Protein AF-A0A6J7DJY7-F1 (afdb_monomer_lite)

Organism: NCBI:txid449393

Radius of gyration: 14.07 Å; chains: 1; bounding box: 28×35×35 Å

Sequence (84 aa):
MKSFLDAGVKLILGSDAPVAPLDPWHTIEMATARTADGRPAWHPEEALTRSQAIKASSRTTIDVGQPADLIFVGPDGVIPFIEL

InterPro domains:
  IPR013108 Amidohydrolase 3 [PF07969] (2-5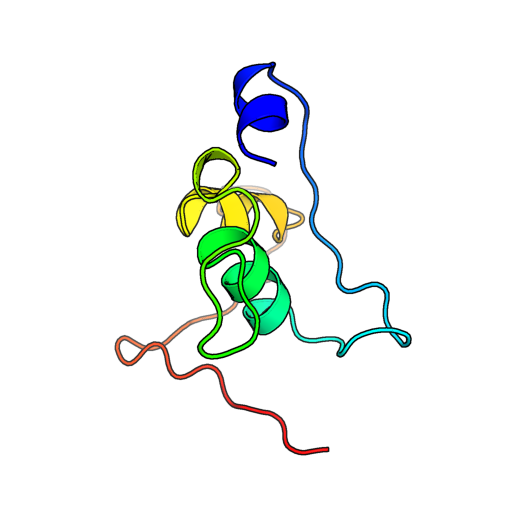9)
  IPR032466 Metal-dependent hydrolase [SSF51556] (2-54)

Foldseek 3Di:
DVVCVVVVHQAAWAQPPPVGDRDLVLRLCCLAQCDDDPDHHDPNVSHDDSVRSVVNHDPDDPDPPDDPPDDDADPVNPDDDPDD

Secondary structure (DSSP, 8-state):
-HHHHHTTPPP-----TTTS-S-HHHHHHHHHH--SSSSPPSSGGGPPPHHHHHHHH-SS-SSTTS--------TT--------

pLDDT: mean 89.15, std 15.4, range [30.66, 98.31]

Structure (mmCIF, N/CA/C/O backbone):
data_AF-A0A6J7DJY7-F1
#
_entry.id   AF-A0A6J7DJY7-F1
#
loop_
_atom_site.group_PDB
_atom_site.id
_atom_site.type_symbol
_atom_site.label_atom_id
_atom_site.label_alt_id
_atom_site.label_comp_id
_atom_site.label_asym_id
_atom_site.label_entity_id
_atom_site.label_seq_id
_atom_site.pdbx_PDB_ins_code
_atom_site.Cartn_x
_atom_site.Cartn_y
_atom_site.Cartn_z
_atom_site.occupancy
_atom_site.B_iso_or_equiv
_atom_site.auth_seq_id
_atom_site.auth_comp_id
_atom_site.auth_asym_id
_atom_site.auth_atom_id
_atom_site.pdbx_PDB_model_num
ATOM 1 N N . MET A 1 1 ? -3.253 3.668 -11.410 1.00 94.19 1 MET A N 1
ATOM 2 C CA . MET A 1 1 ? -3.773 3.723 -10.036 1.00 94.19 1 MET A CA 1
ATOM 3 C C . MET A 1 1 ? -3.730 5.137 -9.482 1.00 94.19 1 MET A C 1
ATOM 5 O O . MET A 1 1 ? -4.751 5.581 -8.967 1.00 94.19 1 MET A O 1
ATOM 9 N N . LYS A 1 2 ? -2.593 5.838 -9.564 1.00 97.31 2 LYS A N 1
ATOM 10 C CA . LYS A 1 2 ? -2.447 7.204 -9.052 1.00 97.31 2 LYS A CA 1
ATOM 11 C C . LYS A 1 2 ? -3.492 8.177 -9.607 1.00 97.31 2 LYS A C 1
ATOM 13 O O . LYS A 1 2 ? -4.076 8.920 -8.825 1.00 97.31 2 LYS A O 1
ATOM 18 N N . SER A 1 3 ? -3.804 8.101 -10.900 1.00 98.06 3 SER A N 1
ATOM 19 C CA . SER A 1 3 ? -4.823 8.954 -11.529 1.00 98.06 3 SER A CA 1
ATOM 20 C C . SER A 1 3 ? -6.219 8.796 -10.912 1.00 98.06 3 SER A C 1
ATOM 22 O O . SER A 1 3 ? -6.932 9.782 -10.746 1.00 98.06 3 SER A O 1
ATOM 24 N N . PHE A 1 4 ? -6.599 7.586 -10.487 1.00 97.81 4 PHE A N 1
ATOM 25 C CA . PHE A 1 4 ? -7.858 7.364 -9.769 1.00 97.81 4 PHE A CA 1
ATOM 26 C C . PHE A 1 4 ? -7.866 8.033 -8.396 1.00 97.81 4 PHE A C 1
ATOM 28 O O . PHE A 1 4 ? -8.845 8.689 -8.048 1.00 97.81 4 PHE A O 1
ATOM 35 N N . LEU A 1 5 ? -6.776 7.910 -7.633 1.00 97.06 5 LEU A N 1
ATOM 36 C CA . LEU A 1 5 ? -6.658 8.606 -6.349 1.00 97.06 5 LEU A CA 1
ATOM 37 C C . LEU A 1 5 ? -6.716 10.125 -6.529 1.00 97.06 5 LEU A C 1
ATOM 39 O O . LEU A 1 5 ? -7.382 10.802 -5.749 1.00 97.06 5 LEU A O 1
ATOM 43 N N . ASP A 1 6 ? -6.061 10.646 -7.565 1.00 97.62 6 ASP A N 1
ATOM 44 C CA . ASP A 1 6 ? -6.042 12.081 -7.868 1.00 97.62 6 ASP A CA 1
ATOM 45 C C . ASP A 1 6 ? -7.412 12.600 -8.310 1.00 97.62 6 ASP A C 1
ATOM 47 O O . ASP A 1 6 ? -7.774 13.734 -8.006 1.00 97.62 6 ASP A O 1
ATOM 51 N N . ALA A 1 7 ? -8.216 11.745 -8.940 1.00 98.31 7 ALA A N 1
ATOM 52 C CA . ALA A 1 7 ? -9.619 12.009 -9.237 1.00 98.31 7 ALA A CA 1
ATOM 53 C C . ALA A 1 7 ? -10.558 11.823 -8.023 1.00 98.31 7 ALA A C 1
ATOM 55 O O . ALA A 1 7 ? -11.773 11.954 -8.163 1.00 98.31 7 ALA A O 1
ATOM 56 N N . GLY A 1 8 ? -10.033 11.500 -6.834 1.00 97.69 8 GLY A N 1
ATOM 57 C CA . GLY A 1 8 ? -10.820 11.293 -5.614 1.00 97.69 8 GLY A CA 1
ATOM 58 C C . GLY A 1 8 ? -11.538 9.941 -5.539 1.00 97.69 8 GLY A C 1
ATOM 59 O O . GLY A 1 8 ? -12.380 9.736 -4.663 1.00 97.69 8 GLY A O 1
ATOM 60 N N . VAL A 1 9 ? -11.216 9.001 -6.429 1.00 97.94 9 VAL A N 1
ATOM 61 C CA . VAL A 1 9 ? -11.791 7.653 -6.412 1.00 97.94 9 VAL A CA 1
ATOM 62 C C . VAL A 1 9 ? -11.199 6.862 -5.247 1.00 97.94 9 VAL A C 1
ATOM 64 O O . VAL A 1 9 ? -9.983 6.801 -5.055 1.00 97.94 9 VAL A O 1
ATOM 67 N N . LYS A 1 10 ? -12.067 6.203 -4.473 1.00 95.06 10 LYS A N 1
ATOM 68 C CA . LYS A 1 10 ? -11.634 5.284 -3.419 1.00 95.06 10 LYS A CA 1
ATOM 69 C C . LYS A 1 10 ? -10.987 4.049 -4.047 1.00 95.06 10 LYS A C 1
ATOM 71 O O . LYS A 1 10 ? -11.641 3.312 -4.778 1.00 95.06 10 LYS A O 1
ATOM 76 N N . LEU A 1 11 ? -9.724 3.807 -3.710 1.00 95.88 11 LEU A N 1
ATOM 77 C CA . LEU A 1 11 ? -8.968 2.639 -4.151 1.00 95.88 11 LEU A CA 1
ATOM 78 C C . LEU A 1 11 ? -8.892 1.597 -3.032 1.00 95.88 11 LEU A C 1
ATOM 80 O O . LEU A 1 11 ? -8.595 1.950 -1.892 1.00 95.88 11 LEU A O 1
ATOM 84 N N . ILE A 1 12 ? -9.130 0.332 -3.380 1.00 96.19 12 ILE A N 1
ATOM 85 C CA . ILE A 1 12 ? -8.902 -0.835 -2.522 1.00 96.19 12 ILE A CA 1
ATOM 86 C C . ILE A 1 12 ? -8.084 -1.845 -3.323 1.00 96.19 12 ILE A C 1
ATOM 88 O O . ILE A 1 12 ? -8.417 -2.124 -4.475 1.00 96.19 12 ILE A O 1
ATOM 92 N N . LEU A 1 13 ? -7.010 -2.356 -2.727 1.00 95.88 13 LEU A N 1
ATOM 93 C CA . LEU A 1 13 ? -6.163 -3.382 -3.325 1.00 95.88 13 LEU A CA 1
ATOM 94 C C . LEU A 1 13 ? -6.561 -4.765 -2.799 1.00 95.88 13 LEU A C 1
ATOM 96 O O . LEU A 1 13 ? -6.950 -4.916 -1.643 1.00 95.88 13 LEU A O 1
ATOM 100 N N . GLY A 1 14 ? -6.444 -5.773 -3.657 1.00 93.44 14 GLY A N 1
ATOM 101 C CA . GLY A 1 14 ? -6.667 -7.175 -3.321 1.00 93.44 14 GLY A CA 1
ATOM 102 C C . GLY A 1 14 ? -5.774 -8.066 -4.177 1.00 93.44 14 GLY A C 1
ATOM 103 O O . GLY A 1 14 ? -5.352 -7.651 -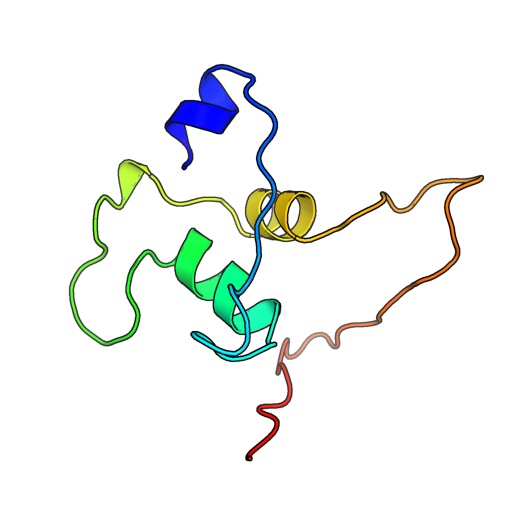5.255 1.00 93.44 14 GLY A O 1
ATOM 104 N N . SER A 1 15 ? -5.478 -9.269 -3.687 1.00 93.38 15 SER A N 1
ATOM 105 C CA . SER A 1 15 ? -4.575 -10.209 -4.362 1.00 93.38 15 SER A CA 1
ATOM 106 C C . SER A 1 15 ? -5.228 -11.011 -5.483 1.00 93.38 15 SER A C 1
ATOM 108 O O . SER A 1 15 ? -4.517 -11.588 -6.291 1.00 93.38 15 SER A O 1
ATOM 110 N N . ASP A 1 16 ? -6.560 -11.092 -5.518 1.00 94.19 16 ASP A N 1
ATOM 111 C CA . ASP A 1 16 ? -7.284 -12.039 -6.380 1.00 94.19 16 ASP A CA 1
ATOM 112 C C . ASP A 1 16 ? -6.911 -13.512 -6.103 1.00 94.19 16 ASP A C 1
ATOM 114 O O . ASP A 1 16 ? -6.811 -14.346 -6.999 1.00 94.19 16 ASP A O 1
ATOM 118 N N . ALA A 1 17 ? -6.653 -13.864 -4.839 1.00 93.88 17 ALA A N 1
ATOM 119 C CA . ALA A 1 17 ? -6.359 -15.248 -4.474 1.00 93.88 17 ALA A CA 1
ATOM 120 C C . ALA A 1 17 ? -7.530 -16.196 -4.833 1.00 93.88 17 ALA A C 1
ATOM 122 O O . ALA A 1 17 ? -8.690 -15.858 -4.580 1.00 93.88 17 ALA A O 1
ATOM 123 N N . PRO A 1 18 ? -7.245 -17.402 -5.369 1.00 94.88 18 PRO A N 1
ATOM 124 C CA . PRO A 1 18 ? -5.922 -18.028 -5.479 1.00 94.88 18 PRO A CA 1
ATOM 125 C C . PRO A 1 18 ? -5.166 -17.735 -6.791 1.00 94.88 18 PRO A C 1
ATOM 127 O O . PRO A 1 18 ? -4.135 -18.356 -7.028 1.00 94.88 18 PRO A O 1
ATOM 130 N N . VAL A 1 19 ? -5.659 -16.836 -7.654 1.00 95.69 19 VAL A N 1
ATOM 131 C CA . VAL A 1 19 ? -5.002 -16.495 -8.932 1.00 95.69 19 VAL A CA 1
ATOM 132 C C . VAL A 1 19 ? -3.629 -15.863 -8.691 1.00 95.69 19 VAL A C 1
ATOM 134 O O . VAL A 1 19 ? -2.677 -16.196 -9.396 1.00 95.69 19 VAL A O 1
ATOM 137 N N . ALA A 1 20 ? -3.508 -15.010 -7.669 1.00 89.88 20 ALA A N 1
ATOM 138 C CA . ALA A 1 20 ? -2.222 -14.555 -7.144 1.00 89.88 20 ALA A CA 1
ATOM 139 C C . ALA A 1 20 ? -2.045 -14.932 -5.658 1.00 89.88 20 ALA A C 1
ATOM 141 O O . ALA A 1 20 ? -3.032 -15.223 -4.969 1.00 89.88 20 ALA A O 1
ATOM 142 N N . PRO A 1 21 ? -0.799 -14.927 -5.139 1.00 89.50 21 PRO A N 1
ATOM 143 C CA . PRO A 1 21 ? -0.528 -15.229 -3.738 1.00 89.50 21 PRO A CA 1
ATOM 144 C C . PRO A 1 21 ? -1.348 -14.347 -2.794 1.00 89.50 21 PRO A C 1
ATOM 146 O O . PRO A 1 21 ? -1.481 -13.141 -3.012 1.00 89.50 21 PRO A O 1
ATOM 149 N N . LEU A 1 22 ? -1.862 -14.925 -1.705 1.00 92.75 22 LEU A N 1
ATOM 150 C CA . LEU A 1 22 ? -2.500 -14.170 -0.623 1.00 92.75 22 LEU A CA 1
ATOM 151 C C . LEU A 1 22 ? -1.434 -13.484 0.251 1.00 92.75 22 LEU A C 1
ATOM 153 O O . LEU A 1 22 ? -1.315 -13.756 1.441 1.00 92.75 22 LEU A O 1
ATOM 157 N N . ASP A 1 23 ? -0.648 -12.605 -0.368 1.00 90.56 23 ASP A N 1
ATOM 158 C CA . ASP A 1 23 ? 0.382 -11.799 0.277 1.00 90.56 23 ASP A CA 1
ATOM 159 C C . ASP A 1 23 ? 0.100 -10.298 0.041 1.00 90.56 23 ASP A C 1
ATOM 161 O O . ASP A 1 23 ? 0.240 -9.789 -1.085 1.00 90.56 23 ASP A O 1
ATOM 165 N N . PRO A 1 24 ? -0.322 -9.554 1.083 1.00 90.50 24 PRO A N 1
ATOM 166 C CA . PRO A 1 24 ? -0.602 -8.128 0.956 1.00 90.50 24 PRO A CA 1
ATOM 167 C C . PRO A 1 24 ? 0.656 -7.310 0.649 1.00 90.50 24 PRO A C 1
ATOM 169 O O . PRO A 1 24 ? 0.555 -6.257 0.017 1.00 90.50 24 PRO A O 1
ATOM 172 N N . TRP A 1 25 ? 1.834 -7.775 1.060 1.00 90.50 25 TRP A N 1
ATOM 173 C CA . TRP A 1 25 ? 3.081 -7.057 0.841 1.00 90.50 25 TRP A CA 1
ATOM 174 C C . TRP A 1 25 ? 3.520 -7.120 -0.612 1.00 90.50 25 TRP A C 1
ATOM 176 O O . TRP A 1 25 ? 3.849 -6.080 -1.177 1.00 90.50 25 TRP A O 1
ATOM 186 N N . HIS A 1 26 ? 3.404 -8.291 -1.242 1.00 91.56 26 HIS A N 1
ATOM 187 C CA . HIS A 1 26 ? 3.581 -8.431 -2.684 1.00 91.56 26 HIS A CA 1
ATOM 188 C C . HIS A 1 26 ? 2.649 -7.484 -3.457 1.00 91.56 26 HIS A C 1
ATOM 190 O O . HIS A 1 26 ? 3.084 -6.750 -4.344 1.00 91.56 26 HIS A O 1
ATOM 196 N N . THR A 1 27 ? 1.372 -7.420 -3.066 1.00 93.88 27 THR A N 1
ATOM 197 C CA . THR A 1 27 ? 0.389 -6.512 -3.686 1.00 93.88 27 THR A CA 1
ATOM 198 C C . THR A 1 27 ? 0.795 -5.037 -3.538 1.00 93.88 27 THR A C 1
ATOM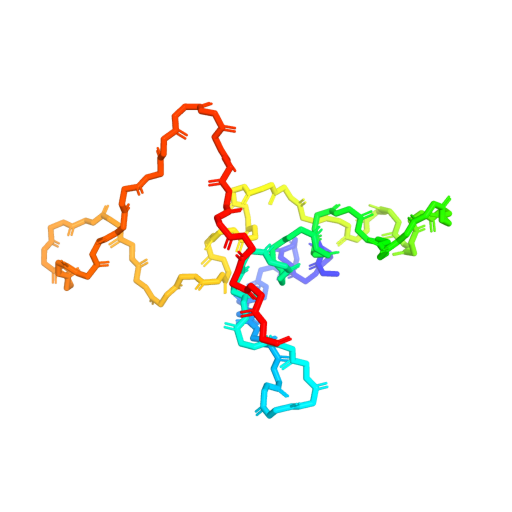 200 O O . THR A 1 27 ? 0.716 -4.265 -4.498 1.00 93.88 27 THR A O 1
ATOM 203 N N . ILE A 1 28 ? 1.257 -4.637 -2.347 1.00 94.88 28 ILE A N 1
ATOM 204 C CA . ILE A 1 28 ? 1.755 -3.281 -2.071 1.00 94.88 28 ILE A CA 1
ATOM 205 C C . ILE A 1 28 ? 2.987 -2.977 -2.927 1.00 94.88 28 ILE A C 1
ATOM 207 O O . ILE A 1 28 ? 3.043 -1.918 -3.553 1.00 94.88 28 ILE A O 1
ATOM 211 N N . GLU A 1 29 ? 3.950 -3.894 -2.991 1.00 93.56 29 GLU A N 1
ATOM 212 C CA . GLU A 1 29 ? 5.173 -3.714 -3.767 1.00 93.56 29 GLU A CA 1
ATOM 213 C C . GLU A 1 29 ? 4.856 -3.514 -5.248 1.00 93.56 29 GLU A C 1
ATOM 215 O O . GLU A 1 29 ? 5.258 -2.502 -5.817 1.00 93.56 29 GLU A O 1
ATOM 220 N N . MET A 1 30 ? 4.013 -4.360 -5.843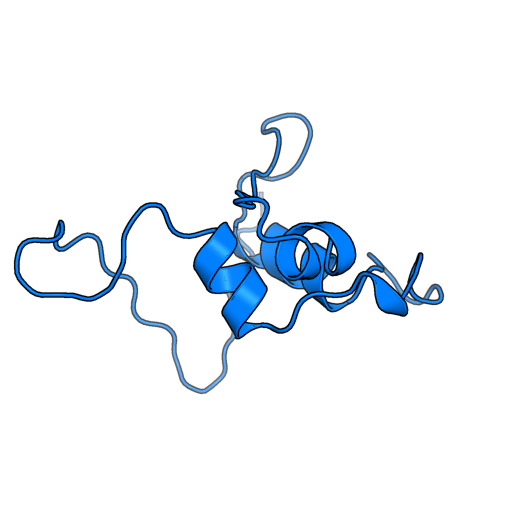 1.00 94.69 30 MET A N 1
ATOM 221 C CA . MET A 1 30 ? 3.602 -4.220 -7.245 1.00 94.69 30 MET A CA 1
ATOM 222 C C . MET A 1 30 ? 2.872 -2.897 -7.527 1.00 94.69 30 MET A C 1
ATOM 224 O O . MET A 1 30 ? 3.078 -2.281 -8.577 1.00 94.69 30 MET A O 1
ATOM 228 N N . ALA A 1 31 ? 2.051 -2.412 -6.589 1.00 96.44 31 ALA A N 1
ATOM 229 C CA . ALA A 1 31 ? 1.364 -1.127 -6.727 1.00 96.44 31 ALA A CA 1
ATOM 230 C C . ALA A 1 31 ? 2.326 0.078 -6.688 1.00 96.44 31 ALA A C 1
ATOM 232 O O . ALA A 1 31 ? 2.037 1.116 -7.294 1.00 96.44 31 ALA A O 1
ATOM 233 N N . THR A 1 32 ? 3.460 -0.056 -5.995 1.00 97.12 32 THR A N 1
ATOM 234 C CA . THR A 1 32 ? 4.492 0.989 -5.887 1.00 97.12 32 THR A CA 1
ATOM 235 C C . THR A 1 32 ? 5.560 0.904 -6.980 1.00 97.12 32 THR A C 1
ATOM 237 O O . THR A 1 32 ? 5.848 1.904 -7.627 1.00 97.12 32 THR A O 1
ATOM 240 N N . ALA A 1 33 ? 6.123 -0.280 -7.226 1.00 96.19 33 ALA A N 1
ATOM 241 C CA . ALA A 1 33 ? 7.219 -0.500 -8.165 1.00 96.19 33 ALA A CA 1
ATOM 242 C C . ALA A 1 33 ? 6.735 -0.570 -9.615 1.00 96.19 33 ALA A C 1
ATOM 244 O O . ALA A 1 33 ? 7.486 -0.250 -10.534 1.00 96.19 33 ALA A O 1
ATOM 245 N N . ARG A 1 34 ? 5.474 -0.984 -9.827 1.00 95.56 34 ARG A N 1
ATOM 246 C CA . ARG A 1 34 ? 4.859 -1.139 -11.155 1.00 95.56 34 ARG A CA 1
ATOM 247 C C . ARG A 1 34 ? 5.627 -2.099 -12.074 1.00 95.56 34 ARG A C 1
ATOM 249 O O . ARG A 1 34 ? 5.475 -2.047 -13.290 1.00 95.56 34 ARG A O 1
ATOM 256 N N . THR A 1 35 ? 6.425 -2.992 -11.498 1.00 94.50 35 THR A N 1
ATOM 257 C CA . THR A 1 35 ? 7.140 -4.084 -12.165 1.00 94.50 35 THR A CA 1
ATOM 258 C C . THR A 1 35 ? 7.261 -5.257 -11.196 1.00 94.50 35 THR A C 1
ATOM 260 O O . THR A 1 35 ? 7.279 -5.043 -9.986 1.00 94.50 35 THR A O 1
ATOM 263 N N . ALA A 1 36 ? 7.323 -6.475 -11.732 1.00 88.38 36 ALA A N 1
ATOM 264 C CA . ALA A 1 36 ? 7.463 -7.713 -10.960 1.00 88.38 36 ALA A CA 1
ATOM 265 C C . ALA A 1 36 ? 8.884 -8.298 -11.007 1.00 88.38 36 ALA A C 1
ATOM 267 O O . ALA A 1 36 ? 9.171 -9.290 -10.346 1.00 88.38 36 ALA A O 1
ATOM 268 N N . ASP A 1 37 ? 9.763 -7.717 -11.820 1.00 88.50 37 ASP A N 1
ATOM 269 C CA . ASP A 1 37 ? 11.120 -8.196 -12.057 1.00 88.50 37 ASP A CA 1
ATOM 270 C C . ASP A 1 37 ? 12.008 -7.030 -12.533 1.00 88.50 37 ASP A C 1
ATOM 272 O O . ASP A 1 37 ? 11.677 -5.858 -12.353 1.00 88.50 37 ASP A O 1
ATOM 276 N N . GLY A 1 38 ? 13.151 -7.336 -13.149 1.00 91.00 38 GLY A N 1
ATOM 277 C CA . GLY A 1 38 ? 14.087 -6.331 -1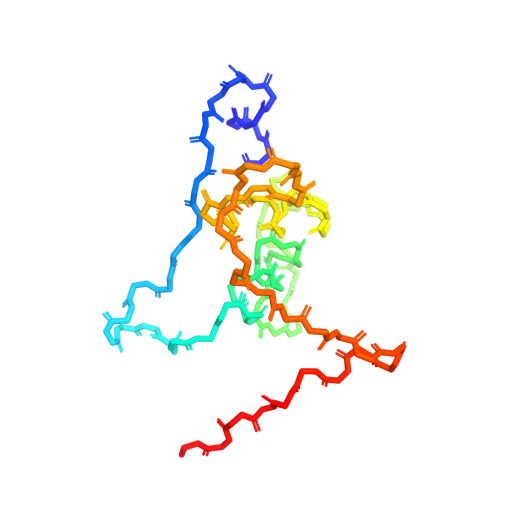3.656 1.00 91.00 38 GLY A CA 1
ATOM 278 C C . GLY A 1 38 ? 13.593 -5.511 -14.856 1.00 91.00 38 GLY A C 1
ATOM 279 O O . GLY A 1 38 ? 14.346 -4.675 -15.356 1.00 91.00 38 GLY A O 1
ATOM 280 N N . ARG A 1 39 ? 12.375 -5.738 -15.366 1.00 95.06 39 ARG A N 1
ATOM 281 C CA . ARG A 1 39 ? 11.811 -4.924 -16.450 1.00 95.06 39 ARG A CA 1
ATOM 282 C C . ARG A 1 39 ? 11.502 -3.500 -15.975 1.00 95.06 39 ARG A C 1
ATOM 284 O O . ARG A 1 39 ? 11.199 -3.291 -14.798 1.00 95.06 39 ARG A O 1
ATOM 291 N N . PRO A 1 40 ? 11.509 -2.514 -16.894 1.00 96.56 40 PRO A N 1
ATOM 292 C CA . PRO A 1 40 ? 11.024 -1.175 -16.592 1.00 96.56 40 PRO A CA 1
ATOM 293 C C . PRO A 1 40 ? 9.587 -1.187 -16.061 1.00 96.56 40 PRO A C 1
ATOM 295 O O . PRO A 1 40 ? 8.753 -1.975 -16.510 1.00 96.56 40 PRO A O 1
ATOM 298 N N . ALA A 1 41 ? 9.302 -0.265 -15.143 1.00 97.50 41 ALA A N 1
ATOM 299 C CA . ALA A 1 41 ? 7.970 -0.048 -14.597 1.00 97.50 41 ALA A CA 1
ATOM 300 C C . ALA A 1 41 ? 6.921 0.181 -15.702 1.00 97.50 41 ALA A C 1
ATOM 302 O O . ALA A 1 41 ? 7.103 1.007 -16.597 1.00 97.50 41 ALA A O 1
ATOM 303 N N . TRP A 1 42 ? 5.794 -0.521 -15.605 1.00 95.94 42 TRP A N 1
ATOM 304 C CA . TRP A 1 42 ? 4.635 -0.360 -16.476 1.00 95.94 42 TRP A CA 1
ATOM 305 C C . TRP A 1 42 ? 3.757 0.804 -16.000 1.00 95.94 42 TRP A C 1
ATOM 307 O O . TRP A 1 42 ? 3.082 0.710 -14.963 1.00 95.94 42 TRP A O 1
ATOM 317 N N . HIS A 1 43 ? 3.733 1.890 -16.777 1.00 97.69 43 HIS A N 1
ATOM 318 C CA . HIS A 1 43 ? 3.137 3.175 -16.386 1.00 97.69 43 HIS A CA 1
ATOM 319 C C . HIS A 1 43 ? 3.679 3.653 -15.027 1.00 97.69 43 HIS A C 1
ATOM 321 O O . HIS A 1 43 ? 2.965 3.575 -14.019 1.00 97.69 43 HIS A O 1
ATOM 327 N N . PRO A 1 44 ? 4.951 4.090 -14.953 1.00 97.38 44 PRO A N 1
ATOM 328 C CA . PRO A 1 44 ? 5.549 4.577 -13.708 1.00 97.38 44 PRO A CA 1
ATOM 329 C C . PRO A 1 44 ? 4.787 5.767 -13.105 1.00 97.38 44 PRO A C 1
ATOM 331 O O . PRO A 1 44 ? 4.723 5.902 -11.888 1.00 97.38 44 PRO A O 1
ATOM 334 N N . GLU A 1 45 ? 4.150 6.594 -13.931 1.00 98.19 45 GLU A N 1
ATOM 335 C CA . GLU A 1 45 ? 3.272 7.690 -13.513 1.00 98.19 45 GLU A CA 1
ATOM 336 C C . GLU A 1 45 ? 2.037 7.217 -12.730 1.00 98.19 45 GLU A C 1
ATOM 338 O O . GLU A 1 45 ? 1.448 7.978 -11.965 1.00 98.19 45 GLU A O 1
ATOM 343 N N . GLU A 1 46 ? 1.659 5.946 -12.882 1.00 98.12 46 GLU A N 1
ATOM 344 C CA . GLU A 1 46 ? 0.536 5.336 -12.179 1.00 98.12 46 GLU A CA 1
ATOM 345 C C . GLU A 1 46 ? 0.925 4.677 -10.848 1.00 98.12 46 GLU A C 1
ATOM 347 O O . GLU A 1 46 ? 0.043 4.108 -10.189 1.00 98.12 46 GLU A O 1
ATOM 352 N N . ALA A 1 47 ? 2.202 4.755 -10.452 1.00 98.19 47 ALA A N 1
ATOM 353 C CA . ALA A 1 47 ? 2.723 4.244 -9.189 1.00 98.19 47 ALA A CA 1
ATOM 354 C C . ALA A 1 47 ? 2.101 4.938 -7.970 1.00 98.19 47 ALA A C 1
ATOM 356 O O . ALA A 1 47 ? 1.918 6.158 -7.929 1.00 98.19 47 ALA A O 1
ATOM 357 N N . LEU A 1 48 ? 1.810 4.147 -6.940 1.00 98.25 48 LEU A N 1
ATOM 358 C CA . LEU A 1 48 ? 1.421 4.667 -5.633 1.00 98.25 48 LEU A CA 1
ATOM 359 C C . LEU A 1 48 ? 2.654 4.945 -4.774 1.00 98.25 48 LEU A C 1
ATOM 361 O O . LEU A 1 48 ? 3.675 4.270 -4.885 1.00 98.25 48 LEU A O 1
ATOM 365 N N . THR A 1 49 ? 2.540 5.880 -3.832 1.00 96.81 49 THR A N 1
ATOM 366 C CA . THR A 1 49 ? 3.481 5.906 -2.705 1.00 96.81 49 THR A CA 1
ATOM 367 C C . THR A 1 49 ? 3.218 4.712 -1.785 1.00 96.81 49 THR A C 1
ATOM 369 O O . THR A 1 49 ? 2.094 4.210 -1.705 1.00 96.81 49 THR A O 1
ATOM 372 N N . ARG A 1 50 ? 4.222 4.286 -1.007 1.00 93.75 50 ARG A N 1
ATOM 373 C CA . ARG A 1 50 ? 4.054 3.196 -0.026 1.00 93.75 50 ARG A CA 1
ATOM 374 C C . ARG A 1 50 ? 2.904 3.460 0.953 1.00 93.75 50 ARG A C 1
ATOM 376 O O . ARG A 1 50 ? 2.132 2.558 1.248 1.00 93.75 50 ARG A O 1
ATOM 383 N N . SER A 1 51 ? 2.749 4.705 1.408 1.00 94.19 51 SER A N 1
ATOM 384 C CA . SER A 1 51 ? 1.647 5.106 2.296 1.00 94.19 51 SER A CA 1
ATOM 385 C C . SER A 1 51 ? 0.277 4.977 1.618 1.00 94.19 51 SER A C 1
ATOM 387 O O . SER A 1 51 ? -0.665 4.458 2.216 1.00 94.19 51 SER A O 1
ATOM 389 N N . GLN A 1 52 ? 0.165 5.373 0.344 1.00 97.25 52 GLN A N 1
ATOM 390 C CA . GLN A 1 52 ? -1.066 5.201 -0.435 1.00 97.25 52 GLN A CA 1
ATOM 391 C C . GLN A 1 52 ? -1.414 3.724 -0.636 1.00 97.25 52 GLN A C 1
ATOM 393 O O . GLN A 1 52 ? -2.572 3.352 -0.463 1.00 97.25 52 GLN A O 1
ATOM 398 N N . ALA A 1 53 ? -0.424 2.890 -0.959 1.00 96.88 53 ALA A N 1
ATOM 399 C CA . ALA A 1 53 ? -0.619 1.455 -1.130 1.00 96.88 53 ALA A CA 1
ATOM 400 C C . ALA A 1 53 ? -1.037 0.775 0.184 1.00 96.88 53 ALA A C 1
ATOM 402 O O . ALA A 1 53 ? -2.030 0.057 0.194 1.00 96.88 53 ALA A O 1
ATOM 403 N N . ILE A 1 54 ? -0.376 1.075 1.311 1.00 94.50 54 ILE A N 1
ATOM 404 C CA . ILE A 1 54 ? -0.777 0.569 2.637 1.00 94.50 54 ILE A CA 1
ATOM 405 C C . ILE A 1 54 ? -2.211 0.991 2.961 1.00 94.50 54 ILE A C 1
ATOM 407 O O . ILE A 1 54 ? -3.023 0.161 3.352 1.00 94.50 54 ILE A O 1
ATOM 411 N N . LYS A 1 55 ? -2.559 2.267 2.753 1.00 95.25 55 LYS A N 1
ATOM 412 C CA . LYS A 1 55 ? -3.923 2.751 2.994 1.00 95.25 55 LYS A CA 1
ATOM 413 C C . LYS A 1 55 ? -4.957 2.024 2.128 1.00 95.25 55 LYS A C 1
ATOM 415 O O . LYS A 1 55 ? -6.050 1.755 2.612 1.00 95.25 55 LYS A O 1
ATOM 420 N N . ALA A 1 56 ? -4.626 1.718 0.875 1.00 96.75 56 ALA A N 1
ATOM 421 C CA . ALA A 1 56 ? -5.509 0.997 -0.040 1.00 96.75 56 ALA A CA 1
ATOM 422 C C . ALA A 1 56 ? -5.586 -0.516 0.253 1.00 96.75 56 ALA A C 1
ATOM 424 O O . ALA A 1 56 ? -6.571 -1.148 -0.120 1.00 96.75 56 ALA A O 1
ATOM 425 N N . SER A 1 57 ? -4.591 -1.090 0.934 1.00 95.56 57 SER A N 1
ATOM 426 C CA . SER A 1 57 ? -4.579 -2.492 1.384 1.00 95.56 57 SER A CA 1
ATOM 427 C C . SER A 1 57 ? -5.137 -2.694 2.800 1.00 95.56 57 SER A C 1
ATOM 429 O O . SER A 1 57 ? -5.304 -3.831 3.236 1.00 95.56 57 SER A O 1
ATOM 431 N N . SER A 1 58 ? -5.440 -1.617 3.527 1.00 94.25 58 SER A N 1
ATOM 432 C CA . SER A 1 58 ? -5.988 -1.671 4.885 1.00 94.25 58 SER A CA 1
ATOM 433 C C . SER A 1 58 ? -7.498 -1.448 4.892 1.00 94.25 58 SER A C 1
ATOM 435 O O . SER A 1 58 ? -8.016 -0.493 4.316 1.00 94.25 58 SER A O 1
ATOM 437 N N . ARG A 1 59 ? -8.222 -2.314 5.608 1.00 92.56 59 ARG A N 1
ATOM 438 C CA . ARG A 1 59 ? -9.682 -2.204 5.779 1.00 92.56 59 ARG A CA 1
ATOM 439 C C . ARG A 1 59 ? -10.084 -1.012 6.656 1.00 92.56 59 ARG A C 1
ATOM 441 O O . ARG A 1 59 ? -11.127 -0.405 6.421 1.00 92.56 59 ARG A O 1
ATOM 448 N N . THR A 1 60 ? -9.279 -0.707 7.669 1.00 93.75 60 THR A N 1
ATOM 449 C CA . THR A 1 60 ? -9.535 0.309 8.701 1.00 93.75 60 THR A CA 1
ATOM 450 C C . THR A 1 60 ? -8.297 1.182 8.918 1.00 93.75 60 THR A C 1
ATOM 452 O O . THR A 1 60 ? -7.225 0.920 8.368 1.00 93.75 60 THR A O 1
ATOM 455 N N . THR A 1 61 ? -8.450 2.255 9.693 1.00 93.25 61 THR A N 1
ATOM 456 C CA . THR A 1 61 ? -7.356 3.148 10.099 1.00 93.25 61 THR A CA 1
ATOM 457 C C . THR A 1 61 ? -6.932 2.879 11.539 1.00 93.25 61 THR A C 1
ATOM 459 O O . THR A 1 61 ? -7.679 2.289 12.316 1.00 93.25 61 THR A O 1
ATOM 462 N N . ILE A 1 62 ? -5.740 3.348 11.908 1.00 93.69 62 ILE A N 1
ATOM 463 C CA . ILE A 1 62 ? -5.297 3.370 13.305 1.00 93.69 62 ILE A CA 1
ATOM 464 C C . ILE A 1 62 ? -5.914 4.609 13.959 1.00 93.69 62 ILE A C 1
ATOM 466 O O . ILE A 1 62 ? -5.398 5.712 13.800 1.00 93.69 62 ILE A O 1
ATOM 470 N N . ASP A 1 63 ? -7.050 4.423 14.628 1.00 96.06 63 ASP A N 1
ATOM 471 C CA . ASP A 1 63 ? -7.775 5.478 15.341 1.00 96.06 63 ASP A CA 1
ATOM 472 C C . ASP A 1 63 ? -8.616 4.883 16.486 1.00 96.06 63 ASP A C 1
ATOM 474 O O . ASP A 1 63 ? -8.908 3.682 16.513 1.00 96.06 63 ASP A O 1
ATOM 478 N N . VAL A 1 64 ? -9.027 5.722 17.432 1.00 97.12 64 VAL A N 1
ATOM 479 C CA . VAL A 1 64 ? -9.913 5.345 18.534 1.00 97.12 64 VAL A CA 1
ATOM 480 C C . VAL A 1 64 ? -11.261 4.879 17.979 1.00 97.12 64 VAL A C 1
ATOM 482 O O . VAL A 1 64 ? -11.871 5.518 17.125 1.00 97.12 64 VAL A O 1
ATOM 485 N N . GLY A 1 65 ? -11.744 3.742 18.485 1.00 97.31 65 GLY A N 1
ATOM 486 C CA . GLY A 1 65 ? -13.015 3.147 18.066 1.00 97.31 65 GLY A CA 1
ATOM 487 C C . GLY A 1 65 ? -12.931 2.255 16.822 1.00 97.31 65 GLY A C 1
ATOM 488 O O . GLY A 1 65 ? -13.941 1.658 16.455 1.00 97.31 65 GLY A O 1
ATOM 489 N N . GLN A 1 66 ? -11.759 2.119 16.192 1.00 97.81 66 GLN A N 1
ATOM 490 C CA . GLN A 1 66 ? -11.526 1.107 15.155 1.00 97.81 66 GLN A CA 1
ATOM 491 C C . GLN A 1 66 ? -11.168 -0.259 15.774 1.00 97.81 66 GLN A C 1
ATOM 493 O O . GLN A 1 66 ? -10.689 -0.311 16.911 1.00 97.81 66 GLN A O 1
ATOM 498 N N . PRO A 1 67 ? -11.375 -1.378 15.049 1.00 97.19 67 PRO A N 1
ATOM 499 C CA . PRO A 1 67 ? -10.901 -2.692 15.476 1.00 97.19 67 PRO A CA 1
ATOM 500 C C . PRO A 1 67 ? -9.395 -2.696 15.764 1.00 97.19 67 PRO A C 1
ATOM 502 O O . PRO A 1 67 ? -8.611 -2.151 14.987 1.00 97.19 67 PRO A O 1
ATOM 505 N N . ALA A 1 68 ? -8.988 -3.367 16.843 1.00 95.69 68 ALA A N 1
ATOM 506 C CA . ALA A 1 68 ? -7.587 -3.515 17.245 1.00 95.69 68 ALA A CA 1
ATOM 507 C C . ALA A 1 68 ? -6.852 -4.635 16.471 1.00 95.69 68 ALA A C 1
ATOM 509 O O . ALA A 1 68 ? -6.005 -5.332 17.029 1.00 95.69 68 ALA A O 1
ATOM 510 N N . ASP A 1 69 ? -7.172 -4.798 15.184 1.00 95.00 69 ASP A N 1
ATOM 511 C CA . ASP A 1 69 ? -6.525 -5.748 14.274 1.00 95.00 69 ASP A CA 1
ATOM 512 C C . ASP A 1 69 ? -5.216 -5.123 13.767 1.00 95.00 69 ASP A C 1
ATOM 514 O O . ASP A 1 69 ? -5.171 -4.487 12.712 1.00 95.00 69 ASP A O 1
ATOM 518 N N . LEU A 1 70 ? -4.157 -5.225 14.569 1.00 91.12 70 LEU A N 1
ATOM 519 C CA . LEU A 1 70 ? -2.889 -4.536 14.332 1.00 91.12 70 LEU A CA 1
ATOM 520 C C . LEU A 1 70 ? -1.769 -5.523 13.998 1.00 91.12 70 LEU A C 1
ATOM 522 O O . LEU A 1 70 ? -1.676 -6.600 14.584 1.00 91.12 70 LEU A O 1
ATOM 526 N N . ILE A 1 71 ? -0.873 -5.109 13.102 1.00 88.44 71 ILE A N 1
ATOM 527 C CA . ILE A 1 71 ? 0.389 -5.801 12.820 1.00 88.44 71 ILE A CA 1
ATOM 528 C C . ILE A 1 71 ? 1.558 -4.866 13.131 1.00 88.44 71 ILE A C 1
ATOM 530 O O . ILE A 1 71 ? 1.508 -3.673 12.829 1.00 88.44 71 ILE A O 1
ATOM 534 N N . PHE A 1 72 ? 2.614 -5.405 13.734 1.00 86.88 72 PHE A N 1
ATOM 535 C CA . PHE A 1 72 ? 3.874 -4.694 13.928 1.00 86.88 72 PHE A CA 1
ATOM 536 C C . PHE A 1 72 ? 4.867 -5.118 12.847 1.00 86.88 72 PHE A C 1
ATOM 538 O O . PHE A 1 72 ? 4.992 -6.304 12.551 1.00 86.88 72 PHE A O 1
ATOM 545 N N . VAL A 1 73 ? 5.574 -4.147 12.271 1.00 83.31 73 VAL A N 1
ATOM 546 C CA . VAL A 1 73 ? 6.586 -4.380 11.236 1.00 83.31 73 VAL A CA 1
ATOM 547 C C . VAL A 1 73 ? 7.916 -3.842 11.745 1.00 83.31 73 VAL A C 1
ATOM 549 O O . VAL A 1 73 ? 7.999 -2.680 12.147 1.00 83.31 73 VAL A O 1
ATOM 552 N N . GLY A 1 74 ? 8.937 -4.699 11.745 1.00 80.56 74 GLY A N 1
ATOM 553 C CA . GLY A 1 74 ? 10.284 -4.356 12.190 1.00 80.56 74 GLY A CA 1
ATOM 554 C C . GLY A 1 74 ? 10.976 -3.307 11.302 1.00 80.56 74 GLY A C 1
ATOM 555 O O . GLY A 1 74 ? 10.558 -3.070 10.165 1.00 80.56 74 GLY A O 1
ATOM 556 N N . PRO A 1 75 ? 12.039 -2.660 11.815 1.00 69.50 75 PRO A N 1
ATOM 557 C CA . PRO A 1 75 ? 12.772 -1.597 11.118 1.00 69.50 75 PRO A CA 1
ATOM 558 C C . PRO A 1 75 ? 13.534 -2.077 9.872 1.00 69.50 75 PRO A C 1
ATOM 560 O O . PRO A 1 75 ? 13.808 -1.282 8.978 1.00 69.50 75 PRO A O 1
ATOM 563 N N . ASP A 1 76 ? 13.854 -3.364 9.804 1.00 64.50 76 ASP A N 1
ATOM 564 C CA . ASP A 1 76 ? 14.438 -4.054 8.656 1.00 64.50 76 ASP A CA 1
ATOM 565 C C . ASP A 1 76 ? 13.422 -4.314 7.536 1.00 64.50 76 ASP A C 1
ATOM 567 O O . ASP A 1 76 ? 13.817 -4.638 6.419 1.00 64.50 76 ASP A O 1
ATOM 571 N N . GLY A 1 77 ? 12.122 -4.133 7.799 1.00 54.44 77 GLY A N 1
ATOM 572 C CA . GLY A 1 77 ? 11.072 -4.227 6.787 1.00 54.44 77 GLY A CA 1
ATOM 573 C C . GLY A 1 77 ? 11.011 -5.577 6.072 1.00 54.44 77 GLY A C 1
ATOM 574 O O . GLY A 1 77 ? 10.300 -5.674 5.072 1.00 54.44 77 GLY A O 1
ATOM 575 N N . VAL A 1 78 ? 11.738 -6.593 6.562 1.00 53.19 78 VAL A N 1
ATOM 576 C CA . VAL A 1 78 ? 11.743 -7.939 6.001 1.00 53.19 78 VAL A CA 1
ATOM 577 C C . VAL A 1 78 ? 10.385 -8.540 6.296 1.00 53.19 78 VAL A C 1
ATOM 579 O O . VAL A 1 78 ? 10.074 -9.025 7.382 1.00 53.19 78 VAL A O 1
ATOM 582 N N . ILE A 1 79 ? 9.558 -8.432 5.276 1.00 53.78 79 ILE A N 1
ATOM 583 C CA . ILE A 1 79 ? 8.354 -9.200 5.083 1.00 53.78 79 ILE A CA 1
ATOM 584 C C . ILE A 1 79 ? 8.804 -10.660 4.999 1.00 53.78 79 ILE A C 1
ATOM 586 O O . ILE A 1 79 ? 9.599 -10.980 4.111 1.00 53.78 79 ILE A O 1
ATOM 590 N N . PRO A 1 80 ? 8.374 -11.553 5.905 1.00 47.03 80 PRO A N 1
ATOM 591 C CA . PRO A 1 80 ? 8.682 -12.957 5.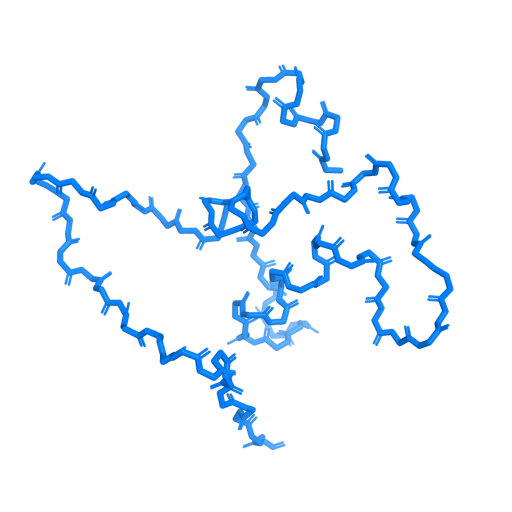733 1.00 47.03 80 PRO A CA 1
ATOM 592 C C . PRO A 1 80 ? 8.010 -13.413 4.437 1.00 47.03 80 PRO A C 1
ATOM 594 O O . PRO A 1 80 ? 6.784 -13.443 4.344 1.00 47.03 80 PRO A O 1
ATOM 597 N N . PHE A 1 81 ? 8.824 -13.761 3.438 1.00 45.12 81 PHE A N 1
ATOM 598 C CA . PHE A 1 81 ? 8.410 -14.720 2.425 1.00 45.12 81 PHE A CA 1
ATOM 599 C C . PHE A 1 81 ? 7.889 -15.942 3.187 1.00 45.12 81 PHE A C 1
ATOM 601 O O . PHE A 1 81 ? 8.650 -16.606 3.891 1.00 45.12 81 PHE A O 1
ATOM 608 N N . ILE A 1 82 ? 6.590 -16.216 3.097 1.00 38.47 82 ILE A N 1
ATOM 609 C CA . ILE A 1 82 ? 6.092 -17.555 3.389 1.00 38.47 82 ILE A CA 1
ATOM 610 C C . ILE A 1 82 ? 6.398 -18.346 2.122 1.00 38.47 82 ILE A C 1
ATOM 612 O O . ILE A 1 82 ? 5.709 -18.197 1.115 1.00 38.47 82 ILE A O 1
ATOM 616 N N . GLU A 1 83 ? 7.484 -19.120 2.154 1.00 30.66 83 GLU A N 1
ATOM 617 C CA . GLU A 1 83 ? 7.645 -20.236 1.225 1.00 30.66 83 GLU A CA 1
ATOM 618 C C . GLU A 1 83 ? 6.405 -21.136 1.356 1.00 30.66 83 GLU A C 1
ATOM 620 O O . GLU A 1 83 ? 6.089 -21.618 2.449 1.00 30.66 83 GLU A O 1
ATOM 625 N N . LEU A 1 84 ? 5.692 -21.318 0.244 1.00 39.41 84 LEU A N 1
ATOM 626 C CA . LEU A 1 84 ? 4.831 -22.472 -0.006 1.00 39.41 84 LEU A CA 1
ATOM 627 C C . LEU A 1 84 ? 5.505 -23.337 -1.067 1.00 39.41 84 LEU A C 1
ATOM 629 O O . LEU A 1 84 ? 5.999 -22.748 -2.058 1.00 39.41 84 LEU A O 1
#